Protein AF-A0A6G3WUU4-F1 (afdb_monomer_lite)

pLDDT: mean 92.45, std 11.03, range [41.91, 98.56]

Organism: NCBI:txid2706086

Structure (mmCIF, N/CA/C/O backbone):
data_AF-A0A6G3WUU4-F1
#
_entry.id   AF-A0A6G3WUU4-F1
#
loop_
_atom_site.group_PDB
_atom_site.id
_atom_site.type_symbol
_atom_site.label_atom_id
_atom_site.label_alt_id
_atom_site.label_comp_id
_atom_site.label_asym_id
_atom_site.label_entity_id
_atom_site.label_seq_id
_atom_site.pdbx_PDB_ins_code
_atom_site.Cartn_x
_atom_site.Cartn_y
_atom_site.Cartn_z
_atom_site.occupancy
_atom_site.B_iso_or_equiv
_atom_site.auth_seq_id
_atom_site.auth_comp_id
_atom_site.auth_asym_id
_atom_site.auth_atom_id
_atom_site.pdbx_PDB_model_num
ATOM 1 N N . GLU A 1 1 ? -9.882 15.657 2.342 1.00 81.12 1 GLU A N 1
ATOM 2 C CA . GLU A 1 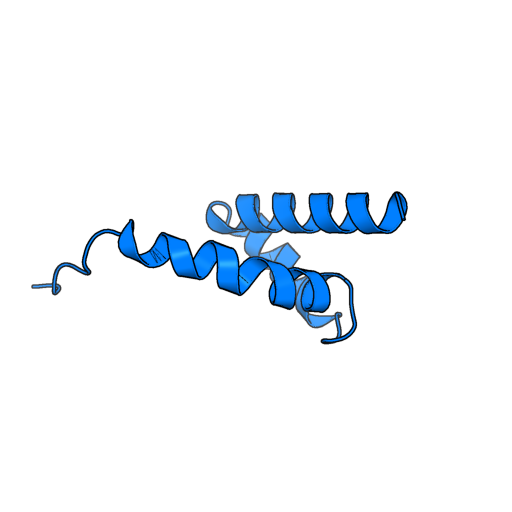1 ? -9.334 15.696 0.969 1.00 81.12 1 GLU A CA 1
ATOM 3 C C . GLU A 1 1 ? -7.807 15.640 0.974 1.00 81.12 1 GLU A C 1
ATOM 5 O O . GLU A 1 1 ? -7.298 14.537 0.843 1.00 81.12 1 GLU A O 1
ATOM 10 N N . LEU A 1 2 ? -7.071 16.723 1.276 1.00 94.00 2 LEU A N 1
ATOM 11 C CA . LEU A 1 2 ? -5.590 16.702 1.289 1.00 94.00 2 LEU A CA 1
ATOM 12 C C . LEU A 1 2 ? -4.983 15.630 2.213 1.00 94.00 2 LEU A C 1
ATOM 14 O O . LEU A 1 2 ? -4.103 14.886 1.801 1.00 94.00 2 LEU A O 1
ATOM 18 N N . ARG A 1 3 ? -5.477 15.516 3.455 1.00 94.00 3 ARG A N 1
ATOM 19 C CA . ARG A 1 3 ? -5.005 14.491 4.405 1.00 94.00 3 ARG A CA 1
ATOM 20 C C . ARG A 1 3 ? -5.162 13.075 3.850 1.00 94.00 3 ARG A C 1
ATOM 22 O O . ARG A 1 3 ? -4.250 12.280 4.004 1.00 94.00 3 ARG A O 1
ATOM 29 N N . GLY A 1 4 ? -6.305 12.777 3.232 1.00 94.12 4 GLY A N 1
ATOM 30 C CA . GLY A 1 4 ? -6.565 11.453 2.662 1.00 94.12 4 GLY A CA 1
ATOM 31 C C . GLY A 1 4 ? -5.582 11.145 1.538 1.00 94.12 4 GLY A C 1
ATOM 32 O O . GLY A 1 4 ? -4.923 10.119 1.571 1.00 94.12 4 GLY A O 1
ATOM 33 N N . TRP A 1 5 ? -5.379 12.105 0.635 1.00 95.00 5 TRP A N 1
ATOM 34 C CA . TRP A 1 5 ? -4.422 11.977 -0.464 1.00 95.00 5 TRP A CA 1
ATOM 35 C C . TRP A 1 5 ? -2.969 11.785 -0.000 1.00 95.00 5 TRP A C 1
ATOM 37 O O . TRP A 1 5 ? -2.225 11.011 -0.599 1.00 95.00 5 TRP A O 1
ATOM 47 N N . LEU A 1 6 ? -2.561 12.465 1.076 1.00 98.12 6 LEU A N 1
ATOM 48 C CA . LEU A 1 6 ? -1.231 12.288 1.666 1.00 98.12 6 LEU A CA 1
ATOM 49 C C . LEU A 1 6 ? -1.066 10.917 2.330 1.00 98.12 6 LEU A C 1
ATOM 51 O O . LEU A 1 6 ? 0.013 10.340 2.252 1.00 98.12 6 LEU A O 1
ATOM 55 N N . VAL A 1 7 ? -2.120 10.392 2.962 1.00 97.38 7 VAL A N 1
ATOM 56 C CA . VAL A 1 7 ? -2.117 9.025 3.502 1.00 97.38 7 VAL A CA 1
ATOM 57 C C . VAL A 1 7 ? -2.017 8.013 2.364 1.00 97.38 7 VAL A C 1
ATOM 59 O O . VAL A 1 7 ? -1.184 7.117 2.442 1.00 97.38 7 VAL A O 1
ATOM 62 N N . ASP A 1 8 ? -2.766 8.207 1.276 1.00 97.19 8 ASP A N 1
ATOM 63 C CA . ASP A 1 8 ? -2.665 7.355 0.087 1.00 97.19 8 ASP A CA 1
ATOM 64 C C . ASP A 1 8 ? -1.233 7.357 -0.485 1.00 97.19 8 ASP A C 1
ATOM 66 O O . ASP A 1 8 ? -0.682 6.300 -0.786 1.00 97.19 8 ASP A O 1
ATOM 70 N N . HIS A 1 9 ? -0.589 8.529 -0.574 1.00 97.69 9 HIS A N 1
ATOM 71 C CA . HIS A 1 9 ? 0.806 8.643 -1.021 1.00 97.69 9 HIS A CA 1
ATOM 72 C C . HIS A 1 9 ? 1.789 7.956 -0.078 1.00 97.69 9 HIS A C 1
ATOM 74 O O . HIS A 1 9 ? 2.696 7.268 -0.540 1.00 97.69 9 HIS A O 1
ATOM 80 N N . LEU A 1 10 ? 1.623 8.143 1.232 1.00 98.06 10 LEU A N 1
ATOM 81 C CA . LEU A 1 10 ? 2.467 7.496 2.229 1.00 98.06 10 LEU A CA 1
ATOM 82 C C . LEU A 1 10 ? 2.382 5.973 2.099 1.00 98.06 10 LEU A C 1
ATOM 84 O O . LEU A 1 10 ? 3.418 5.319 2.026 1.00 98.06 10 LEU A O 1
ATOM 88 N N . ILE A 1 11 ? 1.166 5.425 2.029 1.00 97.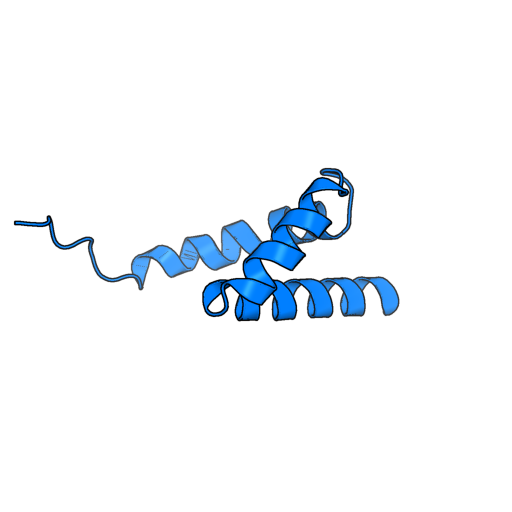75 11 ILE A N 1
ATOM 89 C CA . ILE A 1 11 ? 0.952 3.982 1.891 1.00 97.75 11 ILE A CA 1
ATOM 90 C C . ILE A 1 11 ? 1.577 3.487 0.584 1.00 97.75 11 ILE A C 1
ATOM 92 O O . ILE A 1 11 ? 2.346 2.534 0.615 1.00 97.75 11 ILE A O 1
ATOM 96 N N . ALA A 1 12 ? 1.335 4.165 -0.544 1.00 97.56 12 ALA A N 1
ATOM 97 C CA . ALA A 1 12 ? 1.903 3.773 -1.834 1.00 97.56 12 ALA A CA 1
ATOM 98 C C . ALA A 1 12 ? 3.443 3.749 -1.825 1.00 97.56 12 ALA A C 1
ATOM 100 O O . ALA A 1 12 ? 4.048 2.809 -2.342 1.00 97.56 12 ALA A O 1
ATOM 101 N N . LEU A 1 13 ? 4.079 4.757 -1.218 1.00 98.06 13 LEU A N 1
ATOM 102 C CA . LEU A 1 13 ? 5.535 4.811 -1.090 1.00 98.06 13 LEU A CA 1
ATOM 103 C C . LEU A 1 13 ? 6.064 3.688 -0.191 1.00 98.06 13 LEU A C 1
ATOM 105 O O . LEU A 1 13 ? 7.011 3.012 -0.580 1.00 98.06 13 LEU A O 1
ATOM 109 N N . LEU A 1 14 ? 5.430 3.441 0.960 1.00 98.12 14 LEU A N 1
ATOM 110 C CA . LEU A 1 14 ? 5.814 2.345 1.854 1.00 98.12 14 LEU A CA 1
ATOM 111 C C . LEU A 1 14 ? 5.664 0.978 1.181 1.00 98.12 14 LEU A C 1
ATOM 113 O O . LEU A 1 14 ? 6.563 0.152 1.294 1.00 98.12 14 LEU A O 1
ATOM 117 N N . THR A 1 15 ? 4.578 0.746 0.437 1.00 97.00 15 THR A N 1
ATOM 118 C CA . THR A 1 15 ? 4.371 -0.495 -0.325 1.00 97.00 15 THR A CA 1
ATOM 119 C C . THR A 1 15 ? 5.445 -0.686 -1.395 1.00 97.00 15 THR A C 1
ATOM 121 O O . THR A 1 15 ? 5.988 -1.781 -1.530 1.00 97.00 15 THR A O 1
ATOM 124 N N . ALA A 1 16 ? 5.789 0.370 -2.138 1.00 96.81 16 ALA A N 1
ATOM 125 C CA . ALA A 1 16 ? 6.850 0.303 -3.139 1.00 96.81 16 ALA A CA 1
ATOM 126 C C . ALA A 1 16 ? 8.222 0.009 -2.507 1.00 96.81 16 ALA A C 1
ATOM 128 O O . ALA A 1 16 ? 8.995 -0.765 -3.065 1.00 96.81 16 ALA A O 1
ATOM 129 N N . THR A 1 17 ? 8.514 0.582 -1.335 1.00 98.06 17 THR A N 1
ATOM 130 C CA . THR A 1 17 ? 9.740 0.283 -0.583 1.00 98.06 17 THR A CA 1
ATOM 131 C C . THR A 1 17 ? 9.750 -1.159 -0.073 1.00 98.06 17 THR A C 1
ATOM 133 O O . THR A 1 17 ? 10.718 -1.877 -0.328 1.00 98.06 17 THR A O 1
ATOM 136 N N . ALA A 1 18 ? 8.660 -1.611 0.556 1.00 98.06 18 ALA A N 1
ATOM 137 C CA . ALA A 1 18 ? 8.493 -2.972 1.071 1.00 98.06 18 ALA A CA 1
ATOM 138 C C . ALA A 1 18 ? 8.728 -4.053 0.006 1.00 98.06 18 ALA A C 1
ATOM 140 O O . ALA A 1 18 ? 9.290 -5.096 0.310 1.00 98.06 18 ALA A O 1
ATOM 141 N N . ALA A 1 19 ? 8.384 -3.787 -1.260 1.00 95.94 19 ALA A N 1
ATOM 142 C CA . ALA A 1 19 ? 8.619 -4.721 -2.365 1.00 95.94 19 ALA A CA 1
ATOM 143 C C . ALA A 1 19 ? 10.106 -5.067 -2.600 1.00 95.94 19 ALA A C 1
ATOM 145 O O . ALA A 1 19 ? 10.409 -6.017 -3.321 1.00 95.94 19 ALA A O 1
ATOM 146 N N . THR A 1 20 ? 11.035 -4.294 -2.030 1.00 97.12 20 THR A N 1
ATOM 147 C CA . THR A 1 20 ? 12.487 -4.504 -2.166 1.00 97.12 20 THR A CA 1
ATOM 148 C C . THR A 1 20 ? 13.243 -4.522 -0.837 1.00 97.12 20 THR A C 1
ATOM 150 O O . THR A 1 20 ? 14.437 -4.819 -0.836 1.00 97.12 20 THR A O 1
ATOM 153 N N . ASP A 1 21 ? 12.571 -4.224 0.278 1.00 98.50 21 ASP A N 1
ATOM 154 C CA . ASP A 1 21 ? 13.172 -4.107 1.606 1.00 98.50 21 ASP A CA 1
ATOM 155 C C . ASP A 1 21 ? 12.402 -4.952 2.641 1.00 98.50 21 ASP A C 1
ATOM 157 O O . ASP A 1 21 ? 11.320 -4.545 3.078 1.00 98.50 21 ASP A O 1
ATOM 161 N N . PRO A 1 22 ? 12.950 -6.110 3.062 1.00 97.31 22 PRO A N 1
ATOM 162 C CA . PRO A 1 22 ? 12.274 -7.026 3.985 1.00 97.31 22 PRO A CA 1
ATOM 163 C C . PRO A 1 22 ? 11.964 -6.429 5.366 1.00 97.31 22 PRO A C 1
ATOM 165 O O . PRO A 1 22 ? 11.033 -6.871 6.036 1.00 97.31 22 PRO A O 1
ATOM 168 N N . GLU A 1 23 ? 12.735 -5.434 5.817 1.00 98.19 23 GLU A N 1
ATOM 169 C CA . GLU A 1 23 ? 12.474 -4.758 7.092 1.00 98.19 23 GLU A CA 1
ATOM 170 C C . GLU A 1 23 ? 11.227 -3.870 6.990 1.00 98.19 23 GLU A C 1
ATOM 172 O O . GLU A 1 23 ? 10.319 -3.973 7.820 1.00 98.19 23 GLU A O 1
ATOM 177 N N . THR A 1 24 ? 11.124 -3.067 5.927 1.00 98.06 24 THR A N 1
ATOM 178 C CA . THR A 1 24 ? 9.916 -2.286 5.633 1.00 98.06 24 THR A CA 1
ATOM 179 C C . THR A 1 24 ? 8.717 -3.197 5.387 1.00 98.06 24 THR A C 1
ATOM 181 O O . THR A 1 24 ? 7.626 -2.890 5.863 1.00 98.06 24 THR A O 1
ATOM 184 N N . GLU A 1 25 ? 8.898 -4.328 4.700 1.00 98.56 25 GLU A N 1
ATOM 185 C CA . GLU A 1 25 ? 7.836 -5.321 4.502 1.00 98.56 25 GLU A CA 1
ATOM 186 C C . GLU A 1 25 ? 7.263 -5.821 5.834 1.00 98.56 25 GLU A C 1
ATOM 188 O O . GLU A 1 25 ? 6.044 -5.814 6.015 1.00 98.56 25 GLU A O 1
ATOM 193 N N . ALA A 1 26 ? 8.120 -6.196 6.788 1.00 98.31 26 ALA A N 1
ATOM 194 C CA . ALA A 1 26 ? 7.681 -6.667 8.100 1.00 98.31 26 ALA A CA 1
ATOM 195 C C . ALA A 1 26 ? 6.854 -5.604 8.842 1.00 98.31 26 ALA A C 1
ATOM 197 O O . ALA A 1 26 ? 5.749 -5.890 9.304 1.00 98.31 26 ALA A O 1
ATOM 198 N N . VAL A 1 27 ? 7.340 -4.358 8.883 1.00 98.12 27 VAL A N 1
ATOM 199 C CA . VAL A 1 27 ? 6.625 -3.244 9.528 1.00 98.12 27 VAL A CA 1
ATOM 200 C C . VAL A 1 27 ? 5.292 -2.957 8.833 1.00 98.12 27 VAL A C 1
ATOM 202 O O . VAL A 1 27 ? 4.280 -2.747 9.499 1.00 98.12 27 VAL A O 1
ATOM 205 N N . VAL A 1 28 ? 5.262 -2.950 7.497 1.00 97.94 28 VAL A N 1
ATOM 206 C CA . VAL A 1 28 ? 4.028 -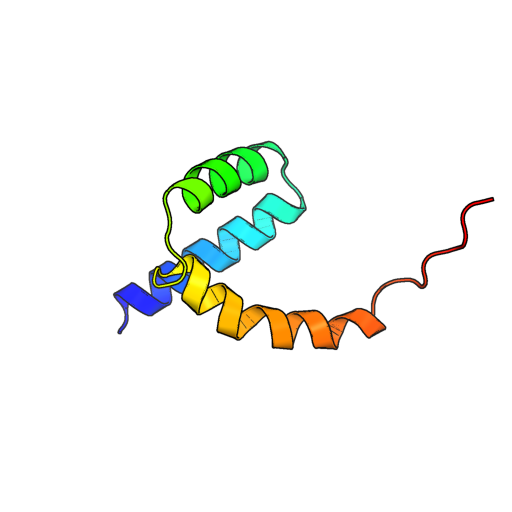2.729 6.729 1.00 97.94 28 VAL A CA 1
ATOM 207 C C . VAL A 1 28 ? 3.014 -3.838 7.009 1.00 97.94 28 VAL A C 1
ATOM 209 O O . VAL A 1 28 ? 1.847 -3.531 7.242 1.00 97.94 28 VAL A O 1
ATOM 212 N N . ASN A 1 29 ? 3.439 -5.101 7.058 1.00 97.62 29 ASN A N 1
ATOM 213 C CA . ASN A 1 29 ? 2.559 -6.225 7.377 1.00 97.62 29 ASN A CA 1
ATOM 214 C C . ASN A 1 29 ? 1.968 -6.120 8.793 1.00 97.62 29 ASN A C 1
ATOM 216 O O . ASN A 1 29 ? 0.762 -6.320 8.962 1.00 97.62 29 ASN A O 1
ATOM 220 N N . ASP A 1 30 ? 2.777 -5.740 9.785 1.00 98.19 30 ASP A N 1
ATOM 221 C CA . ASP A 1 30 ? 2.305 -5.511 11.156 1.00 98.19 30 ASP A CA 1
ATOM 222 C C . ASP A 1 30 ? 1.262 -4.383 11.223 1.00 98.19 30 ASP A C 1
ATOM 224 O O . ASP A 1 30 ? 0.262 -4.497 11.932 1.00 98.19 30 ASP A O 1
ATOM 228 N N . LEU A 1 31 ? 1.452 -3.304 10.455 1.00 96.06 31 LEU A N 1
ATOM 229 C CA . LEU A 1 31 ? 0.488 -2.203 10.373 1.00 96.06 31 LEU A CA 1
ATOM 230 C C . LEU A 1 31 ? -0.812 -2.623 9.678 1.00 96.06 31 LEU A C 1
ATOM 232 O O . LEU A 1 31 ? -1.896 -2.315 10.175 1.00 96.06 31 LEU A O 1
ATOM 236 N N . LEU A 1 32 ? -0.721 -3.356 8.564 1.00 96.69 32 LEU A N 1
ATOM 237 C CA . LEU A 1 32 ? -1.890 -3.846 7.828 1.00 96.69 32 LEU A CA 1
ATOM 238 C C . LEU A 1 32 ? -2.757 -4.782 8.679 1.00 96.69 32 LEU A C 1
ATOM 240 O O . LEU A 1 32 ? -3.980 -4.762 8.547 1.00 96.69 32 LEU A O 1
ATOM 244 N N . ALA A 1 33 ? -2.157 -5.554 9.591 1.00 97.25 33 ALA A N 1
ATOM 245 C CA . ALA A 1 33 ? -2.889 -6.419 10.517 1.00 97.25 33 ALA A CA 1
ATOM 246 C C . ALA A 1 33 ? -3.787 -5.649 11.507 1.00 97.25 33 ALA A C 1
ATOM 248 O O . ALA A 1 33 ? -4.715 -6.227 12.076 1.00 97.25 33 ALA A O 1
ATOM 249 N N . LEU A 1 34 ? -3.530 -4.353 11.715 1.00 96.44 34 LEU A N 1
ATOM 250 C CA . LEU A 1 34 ? -4.344 -3.472 12.559 1.00 96.44 34 LEU A CA 1
ATOM 251 C C . LEU A 1 34 ? -5.480 -2.792 11.782 1.00 96.44 34 LEU A C 1
ATOM 253 O O . LEU A 1 34 ? -6.331 -2.130 12.383 1.00 96.44 34 LEU A O 1
ATOM 257 N N . GLU A 1 35 ? -5.490 -2.920 10.457 1.00 96.12 35 GLU A N 1
ATOM 258 C CA . GLU A 1 35 ? -6.419 -2.224 9.583 1.00 96.12 35 GLU A CA 1
ATOM 259 C C . GLU A 1 35 ? -7.654 -3.079 9.257 1.00 96.12 35 GLU A C 1
ATOM 261 O O . GLU A 1 35 ? -7.662 -4.304 9.355 1.00 96.12 35 GLU A O 1
ATOM 266 N N . THR A 1 36 ? -8.741 -2.417 8.863 1.00 95.44 36 THR A N 1
ATOM 267 C CA . THR A 1 36 ? -9.951 -3.090 8.368 1.00 95.44 36 THR A CA 1
ATOM 268 C C . THR A 1 36 ? -10.090 -2.853 6.872 1.00 95.44 36 THR A C 1
ATOM 270 O O . THR A 1 36 ? -9.512 -1.910 6.334 1.00 95.44 36 THR A O 1
ATOM 273 N N . SER A 1 37 ? -10.918 -3.645 6.188 1.00 91.00 37 SER A N 1
ATOM 274 C CA . SER A 1 37 ? -11.179 -3.453 4.753 1.00 91.00 37 SER A CA 1
ATOM 275 C C . SER A 1 37 ? -11.758 -2.072 4.412 1.00 91.00 37 SER A C 1
ATOM 277 O O . SER A 1 37 ? -11.576 -1.594 3.299 1.00 91.00 37 SER A O 1
ATOM 279 N N . GLY A 1 38 ? -12.430 -1.413 5.363 1.00 95.06 38 GLY A N 1
ATOM 280 C CA . GLY A 1 38 ? -12.923 -0.041 5.211 1.00 95.06 38 GLY A CA 1
ATOM 281 C C . GLY A 1 38 ? -11.883 1.041 5.522 1.00 95.06 38 GLY A C 1
ATOM 282 O O . GLY A 1 38 ? -12.195 2.225 5.394 1.00 95.06 38 GLY A O 1
ATOM 283 N N . GLY A 1 39 ? -10.678 0.665 5.954 1.00 96.12 39 GLY A N 1
ATOM 284 C CA . GLY A 1 39 ? -9.582 1.583 6.253 1.00 96.12 39 GLY A CA 1
ATOM 285 C C . GLY A 1 39 ? -8.893 2.135 4.996 1.00 96.12 39 GLY A C 1
ATOM 286 O O . GLY A 1 39 ? -9.092 1.603 3.898 1.00 96.12 39 GLY A O 1
ATOM 287 N N . PRO A 1 40 ? -8.095 3.210 5.136 1.00 96.75 40 PRO A N 1
ATOM 288 C CA . PRO A 1 40 ? -7.277 3.768 4.060 1.00 96.75 40 PRO A CA 1
ATOM 289 C C . PRO A 1 40 ? -6.529 2.738 3.202 1.00 96.75 40 PRO A C 1
ATOM 291 O O . PRO A 1 40 ? -6.609 2.811 1.976 1.00 96.75 40 PRO A O 1
ATOM 294 N N . ALA A 1 41 ? -5.855 1.758 3.812 1.00 96.88 41 ALA A N 1
ATOM 295 C CA . ALA A 1 41 ? -5.091 0.754 3.072 1.00 96.88 41 ALA A CA 1
ATOM 296 C C . ALA A 1 41 ? -5.995 -0.147 2.215 1.00 96.88 41 ALA A C 1
ATOM 298 O O . ALA A 1 41 ? -5.690 -0.397 1.050 1.00 96.88 41 ALA A O 1
ATOM 299 N N . GLY A 1 42 ? -7.141 -0.575 2.758 1.00 96.75 42 GLY A N 1
ATOM 300 C CA . GLY A 1 42 ? -8.125 -1.382 2.031 1.00 96.75 42 GLY A CA 1
ATOM 301 C C . GLY A 1 42 ? -8.735 -0.632 0.845 1.00 96.75 42 GLY A C 1
ATOM 302 O O . GLY A 1 42 ? -8.757 -1.149 -0.272 1.00 96.75 42 GLY A O 1
ATOM 303 N N . GLN A 1 43 ? -9.145 0.622 1.057 1.00 96.50 43 GLN A N 1
ATOM 304 C CA . GLN A 1 43 ? -9.690 1.470 -0.010 1.00 96.50 43 GLN A CA 1
ATOM 305 C C . GLN A 1 43 ? -8.650 1.792 -1.090 1.00 96.50 43 GLN A C 1
ATOM 307 O O . GLN A 1 43 ? -8.980 1.866 -2.275 1.00 96.50 43 GLN A O 1
ATOM 312 N N . LEU A 1 44 ? -7.388 2.009 -0.708 1.00 96.62 44 LEU A N 1
ATOM 313 C CA . LEU A 1 44 ? -6.319 2.227 -1.677 1.00 96.62 44 LEU A CA 1
ATOM 314 C C . LEU A 1 44 ? -6.055 0.960 -2.495 1.00 96.62 44 LEU A C 1
ATOM 316 O O . LEU A 1 44 ? -5.971 1.049 -3.719 1.00 96.62 44 LEU A O 1
ATOM 320 N N . ALA A 1 45 ? -5.986 -0.203 -1.844 1.00 96.38 45 ALA A N 1
ATOM 321 C CA . ALA A 1 45 ? -5.791 -1.486 -2.511 1.00 96.38 45 ALA A CA 1
ATOM 322 C C . ALA A 1 45 ? -6.901 -1.772 -3.535 1.00 96.38 45 ALA A C 1
ATOM 324 O O . ALA A 1 45 ? -6.593 -2.113 -4.676 1.00 96.38 45 ALA A O 1
ATOM 325 N N . GLU A 1 46 ? -8.169 -1.545 -3.174 1.00 96.56 46 GLU A N 1
ATOM 326 C CA . GLU A 1 46 ? -9.318 -1.695 -4.081 1.00 96.56 46 GLU A CA 1
ATOM 327 C C . GLU A 1 46 ? -9.155 -0.872 -5.371 1.00 96.56 46 GLU A C 1
ATOM 329 O O . GLU A 1 46 ? -9.488 -1.338 -6.460 1.00 96.56 46 GLU A O 1
ATOM 334 N N . ARG A 1 47 ? -8.589 0.337 -5.268 1.00 95.50 47 ARG A N 1
ATOM 335 C CA . ARG A 1 47 ? -8.376 1.236 -6.413 1.00 95.50 47 ARG A CA 1
ATOM 336 C C . ARG A 1 47 ? -7.116 0.914 -7.220 1.00 95.50 47 ARG A C 1
ATOM 338 O O . ARG A 1 47 ? -7.120 1.092 -8.435 1.00 95.50 47 ARG A O 1
ATOM 345 N N . VAL A 1 48 ? -6.033 0.493 -6.565 1.00 95.69 48 VAL A N 1
ATOM 346 C CA . VAL A 1 48 ? -4.703 0.353 -7.189 1.00 95.69 48 VAL A CA 1
ATOM 347 C C . VAL A 1 48 ? -4.474 -1.037 -7.781 1.00 95.69 48 VAL A C 1
ATOM 349 O O . VAL A 1 48 ? -3.866 -1.133 -8.847 1.00 95.69 48 VAL A O 1
ATOM 352 N N . ILE A 1 49 ? -4.974 -2.105 -7.144 1.00 95.69 49 ILE A N 1
ATOM 353 C CA . ILE A 1 49 ? -4.745 -3.490 -7.596 1.00 95.69 49 ILE A CA 1
ATOM 354 C C . ILE A 1 49 ? -5.130 -3.695 -9.070 1.00 95.69 49 ILE A C 1
ATOM 356 O O . ILE A 1 49 ? -4.295 -4.232 -9.796 1.00 95.69 49 ILE A O 1
ATOM 360 N N . PRO A 1 50 ? -6.307 -3.252 -9.562 1.00 96.31 50 PRO A N 1
ATOM 361 C CA . PRO A 1 50 ? -6.666 -3.436 -10.970 1.00 96.31 50 PRO A CA 1
ATOM 362 C C . PRO A 1 50 ? -5.673 -2.777 -11.939 1.00 96.31 50 PRO A C 1
ATOM 364 O O . PRO A 1 50 ? -5.301 -3.375 -12.941 1.00 96.31 50 PRO A O 1
ATOM 367 N N . ILE A 1 51 ? -5.181 -1.580 -11.602 1.00 94.44 51 ILE A N 1
ATOM 368 C CA . ILE A 1 51 ? -4.240 -0.817 -12.438 1.00 94.44 51 ILE A CA 1
ATOM 369 C C . ILE A 1 51 ? -2.884 -1.529 -12.5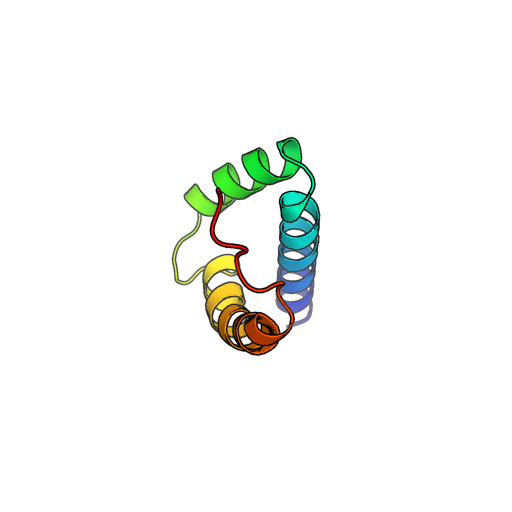16 1.00 94.44 51 ILE A C 1
ATOM 371 O O . ILE A 1 51 ? -2.273 -1.606 -13.578 1.00 94.44 51 ILE A O 1
ATOM 375 N N . VAL A 1 52 ? -2.400 -2.056 -11.387 1.00 91.38 52 VAL A N 1
ATOM 376 C CA . VAL A 1 52 ? -1.130 -2.797 -11.347 1.00 91.38 52 VAL A CA 1
ATOM 377 C C . VAL A 1 52 ? -1.275 -4.164 -12.017 1.00 91.38 52 VAL A C 1
ATOM 379 O O . VAL A 1 52 ? -0.358 -4.603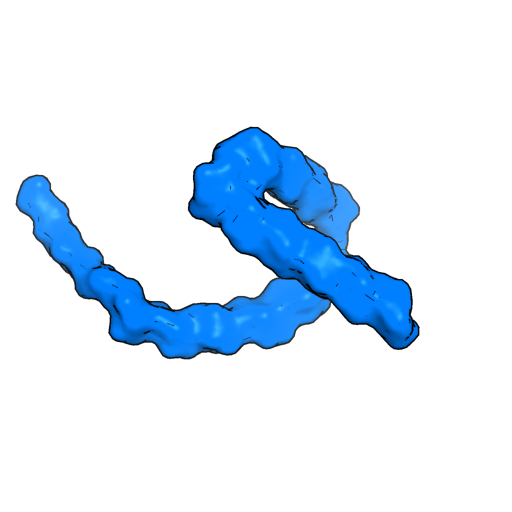 -12.708 1.00 91.38 52 VAL A O 1
ATOM 382 N N . ALA A 1 53 ? -2.428 -4.823 -11.869 1.00 93.56 53 ALA A N 1
ATOM 383 C CA . ALA A 1 53 ? -2.709 -6.103 -12.513 1.00 93.56 53 ALA A CA 1
ATOM 384 C C . ALA A 1 53 ? -2.661 -6.004 -14.047 1.00 93.56 53 ALA A C 1
ATOM 386 O O . ALA A 1 53 ? -2.155 -6.921 -14.694 1.00 93.56 53 ALA A O 1
ATOM 387 N N . ASP A 1 54 ? -3.081 -4.877 -14.631 1.00 93.69 54 ASP A N 1
ATOM 388 C CA . ASP A 1 54 ? -2.965 -4.639 -16.075 1.00 93.69 54 ASP A CA 1
ATOM 389 C C . ASP A 1 54 ? -1.506 -4.674 -16.564 1.00 93.69 54 ASP A C 1
ATOM 391 O O . ASP A 1 54 ? -1.241 -5.066 -17.702 1.00 93.69 54 ASP A O 1
ATOM 395 N N . ALA A 1 55 ? -0.532 -4.339 -15.710 1.00 91.88 55 ALA A N 1
ATOM 396 C CA . ALA A 1 55 ? 0.892 -4.409 -16.036 1.00 91.88 55 ALA A CA 1
ATOM 397 C C . ALA A 1 55 ? 1.466 -5.840 -16.009 1.00 91.88 55 ALA A C 1
ATOM 399 O O . ALA A 1 55 ? 2.622 -6.031 -16.382 1.00 91.88 55 ALA A O 1
ATOM 400 N N . ALA A 1 56 ? 0.688 -6.861 -15.627 1.00 89.38 56 ALA A N 1
ATOM 401 C CA . ALA A 1 56 ? 1.169 -8.243 -15.526 1.00 89.38 56 ALA A CA 1
ATOM 402 C C . ALA A 1 56 ? 1.737 -8.793 -16.848 1.00 89.38 56 ALA A C 1
ATOM 404 O O . ALA A 1 56 ? 2.644 -9.620 -16.830 1.00 89.38 56 ALA A O 1
ATOM 405 N N . HIS A 1 57 ? 1.263 -8.299 -17.998 1.00 91.69 57 HIS A N 1
ATOM 406 C CA . HIS A 1 57 ? 1.787 -8.668 -19.319 1.00 91.69 57 HIS A CA 1
ATOM 407 C C . HIS A 1 57 ? 3.242 -8.223 -19.565 1.00 91.69 57 HIS A C 1
ATOM 409 O O . HIS A 1 57 ? 3.860 -8.667 -20.530 1.00 91.69 57 HIS A O 1
ATOM 415 N N . LEU A 1 58 ? 3.776 -7.332 -18.724 1.00 93.44 58 LEU A N 1
ATOM 416 C CA . LEU A 1 58 ? 5.162 -6.866 -18.774 1.00 93.44 58 LEU A CA 1
ATOM 417 C C . LEU A 1 58 ? 6.112 -7.751 -17.959 1.00 93.44 58 LEU A C 1
ATOM 419 O O . LEU A 1 58 ? 7.328 -7.582 -18.051 1.00 93.44 58 LEU A O 1
ATOM 423 N N . LEU A 1 59 ? 5.585 -8.667 -17.142 1.00 88.75 59 LEU A N 1
ATOM 424 C CA . LEU A 1 59 ? 6.408 -9.578 -16.358 1.00 88.75 59 LEU A CA 1
ATOM 425 C C . LEU A 1 59 ? 7.058 -10.617 -17.281 1.00 88.75 59 LEU A C 1
ATOM 427 O O . LEU A 1 59 ? 6.433 -11.051 -18.254 1.00 88.75 59 LEU A O 1
ATOM 431 N N . PRO A 1 60 ? 8.302 -11.044 -16.993 1.00 87.81 60 PRO A N 1
ATOM 432 C CA . PRO A 1 60 ? 8.889 -12.160 -17.715 1.00 87.81 60 PRO A CA 1
ATOM 433 C C . PRO A 1 60 ? 7.950 -13.360 -17.596 1.00 87.81 60 PRO A C 1
ATOM 435 O O . PRO A 1 60 ? 7.446 -13.656 -16.509 1.00 87.81 60 PRO A O 1
ATOM 438 N N . ALA A 1 61 ? 7.707 -14.050 -18.714 1.00 80.00 61 ALA A N 1
ATOM 439 C CA . ALA A 1 61 ? 7.022 -15.332 -18.664 1.00 80.00 61 ALA A CA 1
ATOM 440 C C . ALA A 1 61 ? 7.761 -16.200 -17.645 1.00 80.00 61 ALA A C 1
ATOM 442 O O . ALA A 1 61 ? 8.992 -16.258 -17.695 1.00 80.00 61 ALA A O 1
ATOM 443 N N . ALA A 1 62 ? 7.029 -16.823 -16.717 1.00 66.88 62 ALA A N 1
ATOM 444 C CA . ALA A 1 62 ? 7.620 -17.774 -15.792 1.00 66.88 62 ALA A CA 1
ATOM 445 C C . ALA A 1 62 ? 8.351 -18.817 -16.638 1.00 66.88 62 ALA A C 1
ATOM 447 O O . ALA A 1 62 ? 7.725 -19.652 -17.293 1.00 66.88 62 ALA A O 1
ATOM 448 N N . THR A 1 63 ? 9.676 -18.712 -16.705 1.00 59.53 63 THR A N 1
ATOM 449 C CA . THR A 1 63 ? 10.505 -19.757 -17.277 1.00 59.53 63 THR A CA 1
ATOM 450 C C . THR A 1 63 ? 10.201 -20.970 -16.426 1.00 59.53 63 THR A C 1
ATOM 452 O O . THR A 1 63 ? 10.491 -20.944 -15.228 1.00 59.53 63 THR A O 1
ATOM 455 N N . ALA A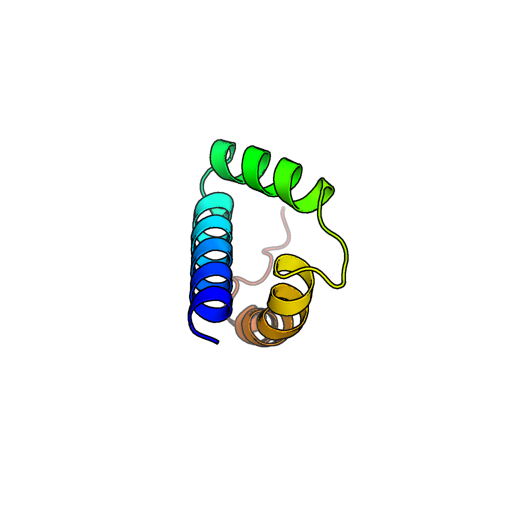 1 64 ? 9.526 -21.964 -17.012 1.00 57.62 64 ALA A N 1
ATOM 456 C CA . ALA A 1 64 ? 9.346 -23.259 -16.383 1.00 57.62 64 ALA A CA 1
ATOM 457 C C . ALA A 1 64 ? 10.714 -23.663 -15.831 1.00 57.62 64 ALA A C 1
ATOM 459 O O . ALA A 1 64 ? 11.679 -23.739 -16.590 1.00 57.62 64 ALA A O 1
ATOM 460 N N . SER A 1 65 ? 10.818 -23.747 -14.507 1.00 58.16 65 SER A N 1
ATOM 461 C CA . SER A 1 65 ? 12.050 -24.161 -13.856 1.00 58.16 65 SER A CA 1
ATOM 462 C C . SER A 1 65 ? 12.366 -25.580 -14.324 1.00 58.16 65 SER A C 1
ATOM 464 O O . SER A 1 65 ? 11.532 -26.467 -14.138 1.00 58.16 65 SER A O 1
ATOM 466 N N . ASP A 1 66 ? 13.526 -25.750 -14.960 1.00 41.91 66 ASP A N 1
ATOM 467 C CA . ASP A 1 66 ? 14.239 -27.033 -15.024 1.00 41.91 66 ASP A CA 1
ATOM 468 C C . ASP A 1 66 ? 14.748 -27.417 -13.624 1.00 41.91 66 ASP A C 1
ATOM 470 O O . ASP A 1 66 ? 15.167 -26.500 -12.873 1.00 41.91 66 ASP A O 1
#

Sequence (66 aa):
ELRGWLVDHLIALLTATAATDPETEAVVNDLLALETSGGPAGQLAERVIPIVADAAHLLPAATASD

Foldseek 3Di:
DVVLVVVLVVLVVLVVVVVPDVVSVVVNVVVVVVDDCPDSVNVSCVVCVVVVVVCPVVDPDPPPDD

Radius of gyration: 14.46 Å; chains: 1; bounding box: 27×44×32 Å

Secondary structure (DSSP, 8-state):
-HHHHHHHHHHHHHHHHHTT-HHHHHHHHHHHTT--TTSHHHHHHHHHHHHHHHGGGGSPP-----